Protein AF-A0A379SWB8-F1 (afdb_monomer)

Organism: NCBI:txid59203

Mean predicted aligned error: 7.22 Å

Secondary structure (DSSP, 8-state):
-EEEEEEEEETTEEEEEEEETTEEEEEEEEBTTB--------

Radius of gyration: 12.53 Å; Cα contacts (8 Å, |Δi|>4): 61; chains: 1; bounding box: 18×33×31 Å

pLDDT: mean 84.17, std 17.19, range [43.59, 97.5]

Structure (mmCIF, N/CA/C/O backbone):
data_AF-A0A379SWB8-F1
#
_entry.id   AF-A0A379SWB8-F1
#
loop_
_atom_site.group_PDB
_atom_site.id
_atom_site.type_symbol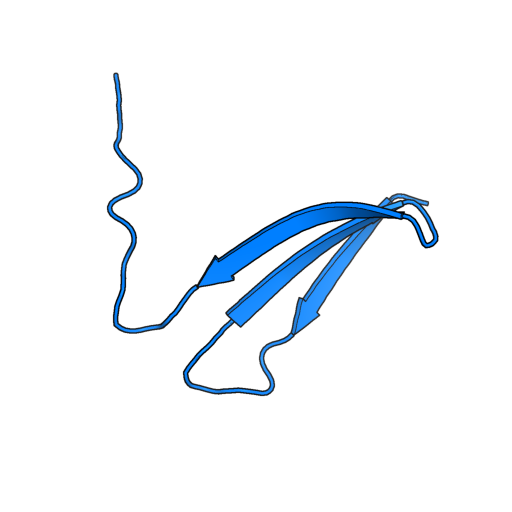
_atom_site.label_atom_id
_atom_site.label_alt_id
_atom_site.label_comp_id
_atom_site.label_a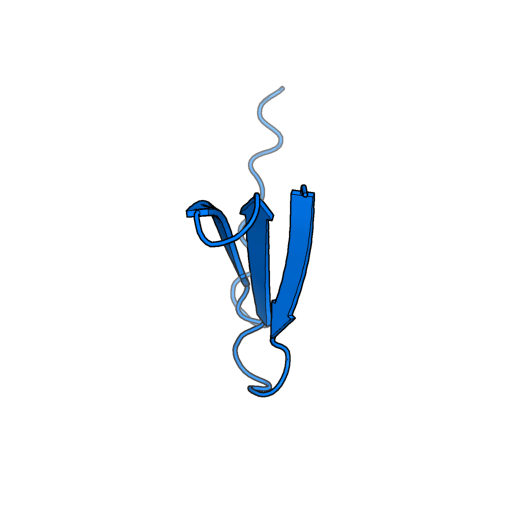sym_id
_atom_site.label_entity_id
_atom_site.label_seq_id
_atom_site.pdbx_PDB_ins_code
_atom_site.Cartn_x
_atom_site.Cartn_y
_atom_site.Cartn_z
_atom_site.occupancy
_atom_site.B_iso_or_equiv
_atom_site.auth_seq_id
_atom_site.auth_comp_id
_atom_site.auth_asym_id
_atom_site.auth_atom_id
_atom_site.pdbx_PDB_model_num
ATOM 1 N N . MET A 1 1 ? 1.389 -3.044 -19.145 1.00 89.69 1 MET A N 1
ATOM 2 C CA . MET A 1 1 ? 0.125 -2.290 -19.002 1.00 89.69 1 MET A CA 1
ATOM 3 C C . MET A 1 1 ? 0.052 -1.718 -17.600 1.00 89.69 1 MET A C 1
ATOM 5 O O . MET A 1 1 ? 0.134 -2.494 -16.644 1.00 89.69 1 MET A O 1
ATOM 9 N N . LYS A 1 2 ? -0.129 -0.397 -17.491 1.00 94.75 2 LYS A N 1
ATOM 10 C CA . LYS A 1 2 ? -0.272 0.296 -16.208 1.00 94.75 2 LYS A CA 1
ATOM 11 C C . LYS A 1 2 ? -1.665 0.072 -15.625 1.00 94.75 2 LYS A C 1
ATOM 13 O O . LYS A 1 2 ? -2.653 0.205 -16.344 1.00 94.75 2 LYS A O 1
ATOM 18 N N . ARG A 1 3 ? -1.733 -0.308 -14.352 1.00 96.69 3 ARG A N 1
ATOM 19 C CA . ARG A 1 3 ? -2.964 -0.606 -13.615 1.00 96.69 3 ARG A CA 1
ATOM 20 C C . ARG A 1 3 ? -2.859 -0.056 -12.199 1.00 96.69 3 ARG A C 1
ATOM 22 O O . ARG A 1 3 ? -1.782 -0.054 -11.611 1.00 96.69 3 ARG A O 1
ATOM 29 N N . MET A 1 4 ? -3.995 0.374 -11.672 1.00 97.00 4 MET A N 1
ATOM 30 C CA . MET A 1 4 ? -4.161 0.717 -10.267 1.00 97.00 4 MET A CA 1
ATOM 31 C C . MET A 1 4 ? -4.846 -0.461 -9.573 1.00 97.00 4 MET A C 1
ATOM 33 O O . MET A 1 4 ? -5.868 -0.948 -10.059 1.00 97.00 4 MET A O 1
ATOM 37 N N . LEU A 1 5 ? -4.263 -0.947 -8.481 1.00 96.81 5 LEU A N 1
ATOM 38 C CA . LEU A 1 5 ? -4.819 -2.010 -7.648 1.00 96.81 5 LEU A CA 1
ATOM 39 C C . LEU A 1 5 ? -5.256 -1.402 -6.319 1.00 96.81 5 LEU A C 1
ATOM 41 O O . LEU A 1 5 ? -4.462 -0.730 -5.670 1.00 96.81 5 LEU A O 1
ATOM 45 N N . ILE A 1 6 ? -6.501 -1.655 -5.921 1.00 96.12 6 ILE A N 1
ATOM 46 C CA . ILE A 1 6 ? -7.065 -1.172 -4.659 1.00 96.12 6 ILE A CA 1
ATOM 47 C C . ILE A 1 6 ? -7.403 -2.390 -3.805 1.00 96.12 6 ILE 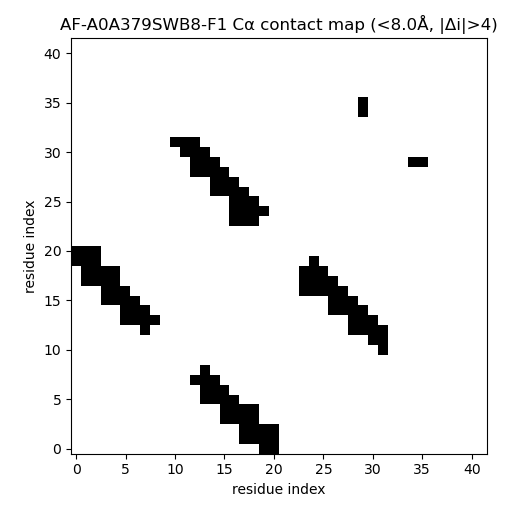A C 1
ATOM 49 O O . ILE A 1 6 ? -8.133 -3.276 -4.253 1.00 96.12 6 ILE A O 1
ATOM 53 N N . ASN A 1 7 ? -6.873 -2.440 -2.585 1.00 95.38 7 ASN A N 1
ATOM 54 C CA . ASN A 1 7 ? -7.241 -3.435 -1.588 1.00 95.38 7 ASN A CA 1
ATOM 55 C C . ASN A 1 7 ? -7.873 -2.739 -0.382 1.00 95.38 7 ASN A C 1
ATOM 57 O O . ASN A 1 7 ? -7.191 -2.043 0.363 1.00 95.38 7 ASN A O 1
ATOM 61 N N . ALA A 1 8 ? -9.178 -2.956 -0.220 1.00 94.38 8 ALA A N 1
ATOM 62 C CA . ALA A 1 8 ? -10.008 -2.405 0.850 1.00 94.38 8 ALA A CA 1
ATOM 63 C C . ALA A 1 8 ? -10.649 -3.519 1.700 1.00 94.38 8 ALA A C 1
ATOM 65 O O . ALA A 1 8 ? -11.755 -3.373 2.212 1.00 94.38 8 ALA A O 1
ATOM 66 N N . THR A 1 9 ? -10.001 -4.686 1.778 1.00 94.94 9 THR A N 1
ATOM 67 C CA . THR A 1 9 ? -10.549 -5.838 2.516 1.00 94.94 9 THR A CA 1
ATOM 68 C C . THR A 1 9 ? -10.440 -5.634 4.029 1.00 94.94 9 THR A C 1
ATOM 70 O O . THR A 1 9 ? -11.235 -6.181 4.790 1.00 94.94 9 THR A O 1
ATOM 73 N N . GLN A 1 10 ? -9.453 -4.855 4.475 1.00 91.56 10 GLN A N 1
ATOM 74 C CA . GLN A 1 10 ? -9.270 -4.479 5.871 1.00 91.56 10 GLN A CA 1
ATOM 75 C C . GLN A 1 10 ? -9.940 -3.125 6.117 1.00 91.56 10 GLN A C 1
ATOM 77 O O . GLN A 1 10 ? -9.700 -2.172 5.387 1.00 91.56 10 GLN A O 1
ATOM 82 N N . GLN A 1 11 ? -10.771 -3.023 7.155 1.00 87.06 11 GLN A N 1
ATOM 83 C CA . GLN A 1 11 ? -11.418 -1.749 7.503 1.00 87.06 11 GLN A CA 1
ATOM 84 C C . GLN A 1 11 ? -10.437 -0.733 8.096 1.00 87.06 11 GLN A C 1
ATOM 86 O O . GLN A 1 11 ? -10.682 0.463 8.024 1.00 87.06 11 GLN A O 1
ATOM 91 N N . GLU A 1 12 ? -9.337 -1.208 8.674 1.00 89.38 12 GLU A N 1
ATOM 92 C CA . GLU A 1 12 ? -8.320 -0.383 9.331 1.00 89.38 12 GLU A CA 1
ATOM 93 C C . GLU A 1 12 ? -7.256 0.136 8.357 1.00 89.38 12 GLU A C 1
ATOM 95 O O . GLU A 1 12 ? -6.427 0.964 8.734 1.00 89.38 12 GLU A O 1
ATOM 100 N N . GLU A 1 13 ? -7.255 -0.351 7.113 1.00 91.00 13 GLU A N 1
ATOM 101 C CA . GLU A 1 13 ? -6.211 -0.033 6.150 1.00 91.00 13 GLU A CA 1
ATOM 102 C C . GLU A 1 13 ? -6.704 -0.150 4.705 1.00 91.00 13 GLU A C 1
ATOM 104 O O . GLU A 1 13 ? -7.155 -1.207 4.260 1.00 91.00 13 GLU A O 1
ATOM 109 N N . LEU A 1 14 ? -6.550 0.932 3.949 1.00 92.56 14 LEU A N 1
ATOM 110 C CA . LEU A 1 14 ? -6.739 0.968 2.508 1.00 92.56 14 LEU A CA 1
ATOM 111 C C . LEU A 1 14 ? -5.371 0.959 1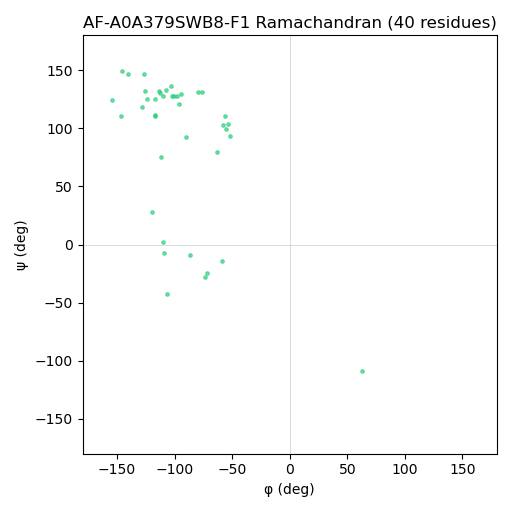.827 1.00 92.56 14 LEU A C 1
ATOM 113 O O . LEU A 1 14 ? -4.520 1.793 2.126 1.00 92.56 14 LEU A O 1
ATOM 117 N N . ARG A 1 15 ? -5.162 0.044 0.877 1.00 95.00 15 ARG A N 1
ATOM 118 C CA . ARG A 1 15 ? -3.933 -0.006 0.071 1.00 95.00 15 ARG A CA 1
ATOM 119 C C . ARG A 1 15 ? -4.233 0.339 -1.372 1.00 95.00 15 ARG A C 1
ATOM 121 O O . ARG A 1 15 ? -5.105 -0.284 -1.985 1.00 95.00 15 ARG A O 1
ATOM 128 N N . VAL A 1 16 ? -3.455 1.249 -1.937 1.00 95.50 16 VAL A N 1
ATOM 129 C CA . VAL A 1 16 ? -3.510 1.603 -3.354 1.00 95.50 16 VAL A CA 1
ATOM 130 C C . VAL A 1 16 ? -2.128 1.404 -3.959 1.00 95.50 16 VAL A C 1
ATOM 132 O O . VAL A 1 16 ? -1.141 1.930 -3.462 1.00 95.50 16 VAL A O 1
ATOM 135 N N . ALA A 1 17 ? -2.041 0.620 -5.031 1.00 97.25 17 ALA A N 1
ATOM 136 C CA . ALA A 1 17 ? -0.783 0.315 -5.699 1.00 97.25 17 ALA A CA 1
ATOM 137 C C . ALA A 1 17 ? -0.847 0.650 -7.189 1.00 97.25 17 ALA A C 1
ATOM 139 O O . ALA A 1 17 ? -1.768 0.230 -7.895 1.00 97.25 17 ALA A O 1
ATOM 140 N N . LEU A 1 18 ? 0.172 1.345 -7.691 1.00 97.50 18 LEU A N 1
ATOM 141 C CA . LEU A 1 18 ? 0.380 1.553 -9.121 1.00 97.50 18 LEU A CA 1
ATOM 142 C C . LEU A 1 18 ? 1.357 0.506 -9.642 1.00 97.50 18 LEU A C 1
ATOM 144 O O . LEU A 1 18 ? 2.501 0.415 -9.194 1.00 97.50 18 LEU A O 1
ATOM 148 N N . VAL A 1 19 ? 0.912 -0.283 -10.615 1.00 97.25 19 VAL A N 1
ATOM 149 C CA . VAL A 1 19 ? 1.708 -1.365 -11.199 1.00 97.25 19 VAL A CA 1
ATOM 150 C C . VAL A 1 19 ? 1.780 -1.239 -12.715 1.00 97.25 19 VAL A C 1
ATOM 152 O O . VAL A 1 19 ? 0.811 -0.844 -13.357 1.00 97.25 19 VAL A O 1
ATOM 155 N N . ASP A 1 20 ? 2.900 -1.631 -13.316 1.00 96.88 20 ASP A N 1
ATOM 156 C CA . ASP A 1 20 ?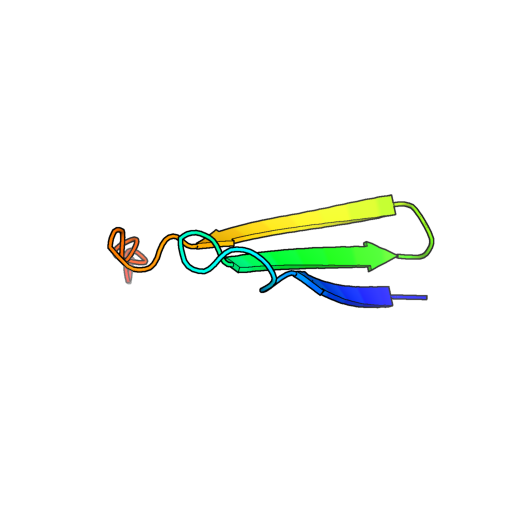 2.997 -1.911 -14.755 1.00 96.88 20 ASP A CA 1
ATOM 157 C C . ASP A 1 20 ? 3.344 -3.386 -14.936 1.00 96.88 20 ASP A C 1
ATOM 159 O O . ASP A 1 20 ? 4.424 -3.848 -14.557 1.00 96.88 20 ASP A O 1
ATOM 163 N N . GLY A 1 21 ? 2.391 -4.159 -15.459 1.00 93.94 21 GLY A N 1
ATOM 164 C CA . GLY A 1 21 ? 2.518 -5.613 -15.513 1.00 93.94 21 GLY A CA 1
ATOM 165 C C . GLY A 1 21 ? 2.603 -6.206 -14.105 1.00 93.94 21 GLY A C 1
ATOM 166 O O . GLY A 1 21 ? 1.591 -6.218 -13.403 1.00 93.94 21 GLY A O 1
ATOM 167 N N . GLN A 1 22 ? 3.792 -6.689 -13.736 1.00 94.12 22 GLN A N 1
ATOM 168 C CA . GLN A 1 22 ? 4.110 -7.294 -12.436 1.00 94.12 22 GLN A CA 1
ATOM 169 C C . GLN A 1 22 ? 5.038 -6.420 -11.572 1.00 94.12 22 GLN A C 1
ATOM 171 O O . GLN A 1 22 ? 5.440 -6.837 -10.489 1.00 94.12 22 GLN A O 1
ATOM 176 N N . ARG A 1 23 ? 5.404 -5.223 -12.046 1.00 94.94 23 ARG A N 1
ATOM 177 C CA . ARG A 1 23 ? 6.316 -4.312 -11.349 1.00 94.94 23 ARG A CA 1
ATOM 178 C C . ARG A 1 23 ? 5.530 -3.255 -10.582 1.00 94.94 23 ARG A C 1
ATOM 180 O O . ARG A 1 23 ? 4.689 -2.582 -11.173 1.00 94.94 23 ARG A O 1
ATOM 187 N N . LEU A 1 24 ? 5.832 -3.111 -9.293 1.00 96.31 24 LEU A N 1
ATOM 188 C CA . LEU A 1 24 ? 5.302 -2.058 -8.428 1.00 96.31 24 LEU A 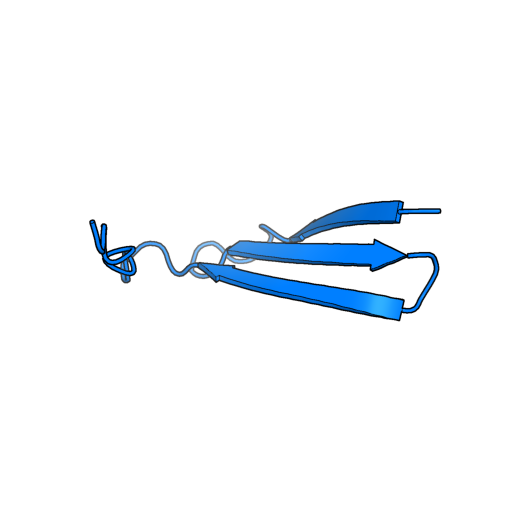CA 1
ATOM 189 C C . LEU A 1 24 ? 6.065 -0.754 -8.674 1.00 96.31 24 LEU A C 1
ATOM 191 O O . LEU A 1 24 ? 7.296 -0.756 -8.717 1.00 96.31 24 LEU A O 1
ATOM 195 N N . TYR A 1 25 ? 5.327 0.332 -8.866 1.00 94.19 25 TYR A N 1
ATOM 196 C CA . TYR A 1 25 ? 5.876 1.677 -9.036 1.00 94.19 25 TYR A CA 1
ATOM 197 C C . TYR A 1 25 ? 5.638 2.517 -7.799 1.00 94.19 25 TYR A C 1
ATOM 199 O O . TYR A 1 25 ? 6.543 3.229 -7.382 1.00 94.19 25 TYR A O 1
ATOM 207 N N . ASP A 1 26 ? 4.432 2.415 -7.251 1.00 94.69 26 ASP A N 1
ATOM 208 C CA . ASP A 1 26 ? 3.996 3.218 -6.124 1.00 94.69 26 ASP A CA 1
ATOM 209 C C . ASP A 1 26 ? 3.055 2.416 -5.229 1.00 94.69 26 ASP A C 1
ATOM 211 O O . ASP A 1 26 ? 2.340 1.531 -5.723 1.00 94.69 26 ASP A O 1
ATOM 215 N N . LEU A 1 27 ? 3.082 2.713 -3.934 1.00 95.31 27 LEU A N 1
ATOM 216 C CA . LEU A 1 27 ? 2.267 2.066 -2.914 1.00 95.31 27 LEU A CA 1
ATOM 217 C C . LEU A 1 27 ? 1.912 3.074 -1.824 1.00 95.31 27 LEU A C 1
ATOM 219 O O . LEU A 1 27 ? 2.758 3.429 -1.006 1.00 95.31 27 LEU A O 1
ATOM 223 N N . ASP A 1 28 ? 0.635 3.427 -1.778 1.00 93.38 28 ASP A N 1
ATOM 224 C CA . ASP A 1 28 ? 0.043 4.228 -0.718 1.00 93.38 28 ASP A CA 1
ATOM 225 C C . ASP A 1 28 ? -0.761 3.331 0.224 1.00 93.38 28 ASP A C 1
ATOM 227 O O . ASP A 1 28 ? -1.500 2.433 -0.203 1.00 93.38 28 ASP A O 1
ATOM 231 N N . ILE A 1 29 ? -0.599 3.571 1.524 1.00 92.62 29 ILE A N 1
ATOM 232 C CA . ILE A 1 29 ? -1.310 2.873 2.592 1.00 92.62 29 ILE A CA 1
ATOM 233 C C . ILE A 1 29 ? -1.932 3.929 3.500 1.00 92.62 29 ILE A C 1
ATOM 235 O O . ILE A 1 29 ? -1.222 4.729 4.110 1.00 92.62 29 ILE A O 1
ATOM 239 N N . GLU A 1 30 ? -3.257 3.916 3.592 1.00 89.25 30 GLU A N 1
ATOM 240 C CA . GLU A 1 30 ? -4.032 4.850 4.401 1.00 89.25 30 GLU A CA 1
ATOM 241 C C . GLU A 1 30 ? -4.719 4.108 5.546 1.00 89.25 30 GLU A C 1
ATOM 2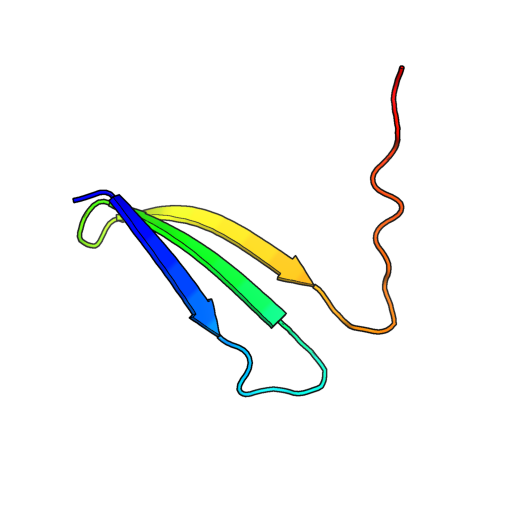43 O O . GLU A 1 30 ? -5.381 3.092 5.333 1.00 89.25 30 GLU A O 1
ATOM 248 N N . SER A 1 31 ? -4.601 4.634 6.764 1.00 88.25 31 SER A N 1
ATOM 249 C CA . SER A 1 31 ? -5.349 4.146 7.925 1.00 88.25 31 SER A CA 1
ATOM 250 C C . SER A 1 31 ? -6.435 5.167 8.286 1.00 88.25 31 SER A C 1
ATOM 252 O O . SER A 1 31 ? -6.105 6.345 8.424 1.00 88.25 31 SER A O 1
ATOM 254 N N . PRO A 1 32 ? -7.701 4.765 8.523 1.00 74.31 32 PRO A N 1
ATOM 255 C CA . PRO A 1 32 ? -8.831 5.682 8.727 1.00 74.31 32 PRO A CA 1
ATOM 256 C C . PRO A 1 32 ? -8.695 6.671 9.898 1.00 74.31 32 PRO A C 1
ATOM 258 O O . PRO A 1 32 ? -9.482 7.604 9.997 1.00 74.31 32 PRO A O 1
ATOM 261 N N . GLY A 1 33 ? -7.742 6.457 10.811 1.00 66.56 33 GLY A N 1
ATOM 262 C CA . GLY A 1 33 ? -7.469 7.338 11.956 1.00 66.56 33 GLY A CA 1
ATOM 263 C C . GLY A 1 33 ? -6.163 8.131 11.858 1.00 66.56 33 GLY A C 1
ATOM 264 O O . GLY A 1 33 ? -5.905 8.993 12.692 1.00 66.56 33 GLY A O 1
ATOM 265 N N . HIS A 1 34 ? -5.340 7.850 10.849 1.00 61.41 34 HIS A N 1
ATOM 266 C CA . HIS A 1 34 ? -4.157 8.628 10.515 1.00 61.41 34 HIS A CA 1
ATOM 267 C C . HIS A 1 34 ? -4.433 9.303 9.175 1.00 61.41 34 HIS A C 1
ATOM 269 O O . HIS A 1 34 ? -3.895 8.901 8.145 1.00 61.41 34 HIS A O 1
ATOM 275 N N . GLU A 1 35 ? -5.261 10.352 9.192 1.00 57.03 35 GLU A N 1
ATOM 276 C CA . GLU A 1 35 ? -5.156 11.380 8.161 1.00 57.03 35 GLU A CA 1
ATOM 277 C C . GLU A 1 35 ? -3.708 11.872 8.208 1.00 57.03 35 GLU A C 1
ATOM 279 O O . GLU A 1 35 ? -3.309 12.649 9.084 1.00 57.03 35 GLU A O 1
ATOM 284 N N . GLN A 1 36 ? -2.875 11.361 7.299 1.00 57.59 36 GLN A N 1
ATOM 285 C CA . GLN A 1 36 ? -1.628 12.020 6.988 1.00 57.59 36 GLN A CA 1
ATOM 286 C C . GLN A 1 36 ? -2.053 13.418 6.571 1.00 57.59 36 GLN A C 1
ATOM 288 O O . GLN A 1 36 ? -2.702 13.591 5.541 1.00 57.59 36 GLN A O 1
ATOM 293 N N . LYS A 1 37 ? -1.733 14.413 7.407 1.00 54.56 37 LYS A N 1
ATOM 294 C CA . LYS A 1 37 ? -1.657 15.801 6.976 1.00 54.56 37 LYS A CA 1
ATOM 295 C C . LYS A 1 37 ? -0.743 15.768 5.767 1.00 54.56 37 LYS A C 1
ATOM 297 O O . LYS A 1 37 ? 0.477 15.760 5.919 1.00 54.56 37 LYS A O 1
ATOM 302 N N . LYS A 1 38 ? -1.329 15.648 4.578 1.00 53.47 38 LYS A N 1
ATOM 303 C CA . LYS A 1 38 ? -0.645 15.903 3.330 1.00 53.47 38 LYS A CA 1
ATOM 304 C C . LYS A 1 38 ? -0.204 17.335 3.526 1.00 53.47 38 LYS A C 1
ATOM 306 O O . LYS A 1 38 ? -1.042 18.228 3.599 1.00 53.47 38 LYS A O 1
ATOM 311 N N . SER A 1 39 ? 1.074 17.512 3.837 1.00 50.09 39 SER A N 1
ATOM 312 C CA . SER A 1 39 ? 1.665 18.824 3.970 1.00 50.09 39 SER A CA 1
ATOM 313 C C . SER A 1 39 ? 1.339 19.528 2.665 1.00 50.09 39 SER A C 1
ATOM 315 O O . SER A 1 39 ? 1.927 19.206 1.634 1.00 50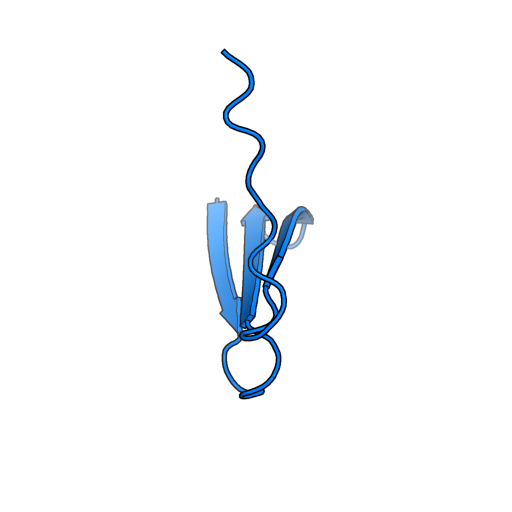.09 39 SER A O 1
ATOM 317 N N . GLU A 1 40 ? 0.360 20.429 2.697 1.00 55.62 40 GLU A N 1
ATOM 318 C CA . GLU A 1 40 ? 0.224 21.488 1.713 1.00 55.62 40 GLU A CA 1
ATOM 319 C C . GLU A 1 40 ? 1.485 22.336 1.884 1.00 55.62 40 GLU A C 1
ATOM 321 O O . GLU A 1 40 ? 1.530 23.301 2.643 1.00 55.62 40 GLU A O 1
ATOM 326 N N . HIS A 1 41 ? 2.591 21.865 1.311 1.00 47.19 41 HIS A N 1
ATOM 327 C CA . HIS A 1 41 ? 3.807 22.637 1.237 1.00 47.19 41 HIS A CA 1
ATOM 328 C C . HIS A 1 41 ? 3.752 23.421 -0.070 1.00 47.19 41 HIS A C 1
ATOM 330 O O . HIS A 1 41 ? 4.202 22.927 -1.102 1.00 47.19 41 HIS A O 1
ATOM 336 N N . LEU A 1 42 ? 3.215 24.639 0.091 1.00 43.59 42 LEU A N 1
ATOM 337 C CA . LEU A 1 42 ? 3.206 25.810 -0.797 1.00 43.59 42 LEU A CA 1
ATOM 338 C C . LEU A 1 42 ? 2.191 25.816 -1.947 1.00 43.59 42 LEU A C 1
ATOM 340 O O . LEU A 1 42 ? 2.266 24.954 -2.847 1.00 43.59 42 LEU A O 1
#

Nearest PDB structures (foldseek):
  6g63-assembly1_L  TM=8.880E-01  e=5.044E-04  Escherichia coli K-12
  2vrt-assembly4_D  TM=9.364E-01  e=1.489E-03  Escherichia coli
  7ak5-assembly1_D  TM=7.663E-01  e=9.840E-01  Mus musculus

Sequence (42 aa):
MKRMLINATQQEELRVALVDGQRLYDLDIESPGHEQKKSEHL

Solvent-accessible 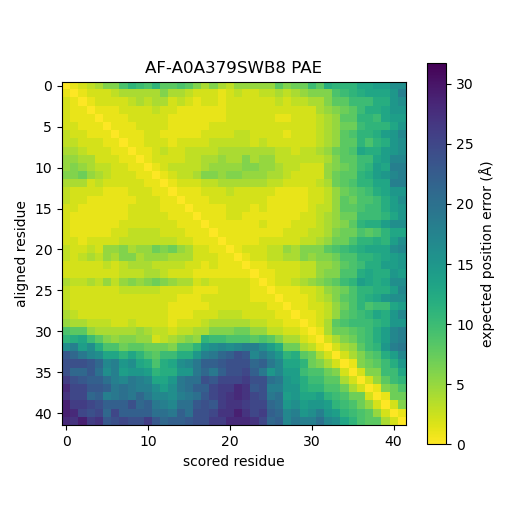surface area (backbone atoms only — not comparable to full-atom values): 2717 Å² total; per-residue (Å²): 101,79,47,79,48,78,47,69,89,46,89,66,37,40,37,40,34,38,26,46,71,90,44,79,79,46,78,49,78,47,35,86,86,54,77,71,75,73,74,84,79,128

Foldseek 3Di:
DWDWDWDCVDVQKIWIFIDDPPDTDDIDIDGPVDPPPPPPPD